Protein AF-A0A2T7DZR3-F1 (afdb_monomer_lite)

Structure (mmCIF, N/CA/C/O backbone):
data_AF-A0A2T7DZR3-F1
#
_entry.id   AF-A0A2T7DZR3-F1
#
loop_
_atom_site.group_PDB
_atom_site.id
_atom_site.type_symbol
_atom_site.label_atom_id
_atom_site.label_alt_id
_atom_site.label_comp_id
_atom_site.label_asym_id
_atom_site.label_entity_id
_atom_site.label_seq_id
_atom_site.pdbx_PDB_ins_code
_atom_site.Cartn_x
_atom_site.Cartn_y
_atom_site.Cartn_z
_atom_site.occupancy
_atom_site.B_iso_or_equiv
_atom_site.auth_seq_id
_atom_site.auth_comp_id
_atom_site.auth_asym_id
_atom_site.auth_atom_id
_atom_site.pdbx_PDB_model_num
ATOM 1 N N . MET A 1 1 ? 7.726 -4.878 9.963 1.00 68.56 1 MET A N 1
ATOM 2 C CA . MET A 1 1 ? 6.608 -5.818 9.749 1.00 68.56 1 MET A CA 1
ATOM 3 C C . MET A 1 1 ? 7.298 -6.985 9.094 1.00 68.56 1 MET A C 1
ATOM 5 O O . MET A 1 1 ? 7.743 -6.796 7.975 1.00 68.56 1 MET A O 1
ATOM 9 N N . GLU A 1 2 ? 7.466 -8.116 9.774 1.00 85.12 2 GLU A N 1
ATOM 10 C CA . GLU A 1 2 ? 8.302 -9.220 9.261 1.00 85.12 2 GLU A CA 1
ATOM 11 C C . GLU A 1 2 ? 7.891 -9.669 7.843 1.00 85.12 2 GLU A C 1
ATOM 13 O O . GLU A 1 2 ? 8.704 -10.120 7.045 1.00 85.12 2 GLU A O 1
ATOM 18 N N . TYR A 1 3 ? 6.611 -9.504 7.499 1.00 89.00 3 TYR A N 1
ATOM 19 C CA . TYR A 1 3 ? 6.104 -9.714 6.147 1.00 89.00 3 TYR A CA 1
ATOM 20 C C . TYR A 1 3 ? 6.717 -8.768 5.096 1.00 89.00 3 TYR A C 1
ATOM 22 O O . TYR A 1 3 ? 7.125 -9.235 4.038 1.00 89.00 3 TYR A O 1
ATOM 30 N N . VAL A 1 4 ? 6.799 -7.461 5.376 1.00 89.94 4 VAL A N 1
ATOM 31 C CA . VAL A 1 4 ? 7.341 -6.462 4.432 1.00 89.94 4 VAL A CA 1
ATOM 32 C C . VAL A 1 4 ? 8.812 -6.748 4.154 1.00 89.94 4 VAL A C 1
ATOM 34 O O . VAL A 1 4 ? 9.209 -6.764 2.995 1.00 89.94 4 VAL A O 1
ATOM 37 N N . ASP A 1 5 ? 9.582 -7.057 5.199 1.00 90.50 5 ASP A N 1
ATOM 38 C CA . ASP A 1 5 ? 11.016 -7.332 5.080 1.00 90.50 5 ASP A CA 1
ATOM 39 C C . ASP A 1 5 ? 11.263 -8.569 4.184 1.00 90.50 5 ASP A C 1
ATOM 41 O O . ASP A 1 5 ? 12.048 -8.518 3.237 1.00 90.50 5 ASP A O 1
ATOM 45 N N . ARG A 1 6 ? 10.498 -9.655 4.392 1.00 93.19 6 ARG A N 1
ATOM 46 C CA . ARG A 1 6 ? 10.543 -10.855 3.530 1.00 93.19 6 ARG A CA 1
ATOM 47 C C . ARG A 1 6 ? 10.075 -10.587 2.099 1.00 93.19 6 ARG A C 1
ATOM 49 O O . ARG A 1 6 ? 10.585 -11.182 1.150 1.00 93.19 6 ARG A O 1
ATOM 56 N N . PHE A 1 7 ? 9.087 -9.714 1.927 1.00 94.62 7 PHE A N 1
ATOM 57 C CA . PHE A 1 7 ? 8.575 -9.363 0.608 1.00 94.62 7 PHE A CA 1
ATOM 58 C C . PHE A 1 7 ? 9.606 -8.562 -0.203 1.00 94.62 7 PHE A C 1
ATOM 60 O O . PHE A 1 7 ? 9.802 -8.853 -1.382 1.00 94.62 7 PHE A O 1
ATOM 67 N N . GLU A 1 8 ? 10.309 -7.605 0.410 1.00 93.44 8 GLU A N 1
ATOM 68 C CA . GLU A 1 8 ? 11.371 -6.837 -0.258 1.00 93.44 8 GLU A CA 1
ATOM 69 C C . GLU A 1 8 ? 12.546 -7.718 -0.705 1.00 93.44 8 GLU A C 1
ATOM 71 O O . GLU A 1 8 ? 13.072 -7.542 -1.812 1.00 93.44 8 GLU A O 1
ATOM 76 N N . GLU A 1 9 ? 12.921 -8.707 0.108 1.00 94.38 9 GLU A N 1
ATOM 77 C CA . GLU A 1 9 ? 13.931 -9.701 -0.264 1.00 94.38 9 GLU A CA 1
ATOM 78 C C . GLU A 1 9 ? 13.489 -10.510 -1.496 1.00 94.38 9 GLU A C 1
ATOM 80 O O . GLU A 1 9 ? 14.245 -10.645 -2.466 1.00 94.38 9 GLU A O 1
ATOM 85 N N . MET A 1 10 ? 12.232 -10.966 -1.514 1.00 94.62 10 MET A N 1
ATOM 86 C CA . MET A 1 10 ? 11.651 -11.675 -2.656 1.00 94.62 10 MET A CA 1
ATOM 87 C C . MET A 1 10 ? 11.623 -10.803 -3.918 1.00 94.62 10 MET A C 1
ATOM 89 O O . MET A 1 10 ? 12.074 -11.251 -4.973 1.00 94.62 10 MET A O 1
ATOM 93 N N . VAL A 1 11 ? 11.174 -9.546 -3.828 1.00 94.19 11 VAL A N 1
ATOM 94 C CA . VAL A 1 11 ? 11.173 -8.608 -4.967 1.00 94.19 11 VAL A C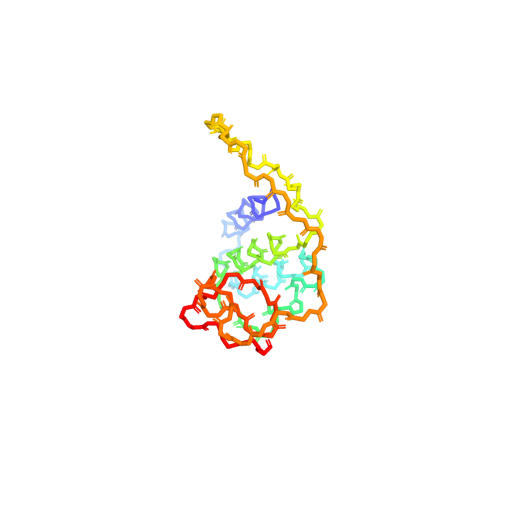A 1
ATOM 95 C C . VAL A 1 11 ? 12.585 -8.443 -5.528 1.00 94.19 11 VAL A C 1
ATOM 97 O O . VAL A 1 11 ? 12.782 -8.490 -6.745 1.00 94.19 11 VAL A O 1
ATOM 100 N N . SER A 1 12 ? 13.576 -8.306 -4.647 1.00 93.44 12 SER A N 1
ATOM 101 C CA . SER A 1 12 ? 14.984 -8.166 -5.028 1.00 93.44 12 SER A CA 1
ATOM 102 C C . SER A 1 12 ? 15.520 -9.405 -5.750 1.00 93.44 12 SER A C 1
ATOM 104 O O . SER A 1 12 ? 16.351 -9.288 -6.653 1.00 93.44 12 SER A O 1
ATOM 106 N N . LEU A 1 13 ? 15.067 -10.604 -5.380 1.00 94.69 13 LEU A N 1
ATOM 107 C CA . LEU A 1 13 ? 15.404 -11.842 -6.085 1.00 94.69 13 LEU A CA 1
ATOM 108 C C . LEU A 1 13 ? 14.696 -11.923 -7.447 1.00 94.69 13 LEU A C 1
ATOM 110 O O . LEU A 1 13 ? 15.346 -12.143 -8.469 1.00 94.69 13 LEU A O 1
ATOM 114 N N . VAL A 1 14 ? 13.383 -11.685 -7.489 1.00 94.62 14 VAL A N 1
ATOM 115 C CA . VAL A 1 14 ? 12.588 -11.805 -8.721 1.00 94.62 14 VAL A CA 1
ATOM 116 C C . VAL A 1 14 ? 13.029 -10.789 -9.770 1.00 94.62 14 VAL A C 1
ATOM 118 O O . VAL A 1 14 ? 13.139 -11.167 -10.932 1.00 94.62 14 VAL A O 1
ATOM 121 N N . ARG A 1 15 ? 13.347 -9.543 -9.393 1.00 94.25 15 ARG A N 1
ATOM 122 C CA . ARG A 1 15 ? 13.842 -8.522 -10.339 1.00 94.25 15 ARG A CA 1
ATOM 123 C C . ARG A 1 15 ? 15.171 -8.903 -10.989 1.00 94.25 15 ARG A C 1
ATOM 125 O O . ARG A 1 15 ? 15.379 -8.592 -12.156 1.00 94.25 15 ARG A O 1
ATOM 132 N N . ARG A 1 16 ? 16.058 -9.590 -10.258 1.00 94.38 16 ARG A N 1
ATOM 133 C CA . ARG A 1 16 ? 17.342 -10.069 -10.800 1.00 94.38 16 ARG A CA 1
ATOM 134 C C . ARG A 1 16 ? 17.148 -11.149 -11.862 1.00 94.38 16 ARG A C 1
ATOM 136 O O . ARG A 1 16 ? 17.861 -11.146 -12.858 1.00 94.38 16 ARG A O 1
ATOM 143 N N . HIS A 1 17 ? 16.186 -12.047 -11.659 1.00 94.50 17 HIS A N 1
ATOM 144 C CA . HIS A 1 17 ? 15.914 -13.145 -12.592 1.00 94.50 17 HIS A CA 1
ATOM 145 C C . HIS A 1 17 ? 14.918 -12.781 -13.703 1.00 94.50 17 HIS A C 1
ATOM 147 O O . HIS A 1 17 ? 14.952 -13.390 -14.765 1.00 94.50 17 HIS A O 1
ATOM 153 N N . ASN A 1 18 ? 14.042 -11.799 -13.474 1.00 92.56 18 ASN A N 1
ATOM 154 C CA . ASN A 1 18 ? 12.949 -11.418 -14.373 1.00 92.56 18 ASN A CA 1
ATOM 155 C C . ASN A 1 18 ? 12.817 -9.884 -14.457 1.00 92.56 18 ASN A C 1
ATOM 157 O O . ASN A 1 18 ? 11.835 -9.319 -13.970 1.00 92.56 18 ASN A O 1
ATOM 161 N N . PRO A 1 19 ? 13.786 -9.177 -15.064 1.00 91.12 19 PRO A N 1
ATOM 162 C CA . PRO A 1 19 ? 13.803 -7.711 -15.083 1.00 91.12 19 PRO A CA 1
ATOM 163 C C . PRO A 1 19 ? 12.668 -7.079 -15.907 1.00 91.12 19 PRO A C 1
ATOM 165 O O . PRO A 1 19 ? 12.385 -5.897 -15.744 1.00 91.12 19 PRO A O 1
ATOM 168 N N . SER A 1 20 ? 12.001 -7.842 -16.779 1.00 93.25 20 SER A N 1
ATOM 169 C CA . SER A 1 20 ? 10.857 -7.382 -17.581 1.00 93.25 20 SER A CA 1
ATOM 170 C C . SER A 1 20 ? 9.535 -7.340 -16.810 1.00 93.25 20 SER A C 1
ATOM 172 O O . SER A 1 20 ? 8.523 -6.883 -17.345 1.00 93.25 20 SER A O 1
ATOM 174 N N . LEU A 1 21 ? 9.507 -7.854 -15.578 1.00 92.69 21 LEU A N 1
ATOM 175 C CA . LEU A 1 21 ? 8.296 -7.903 -14.774 1.00 92.69 21 LEU A CA 1
ATOM 176 C C . LEU A 1 21 ? 7.941 -6.497 -14.278 1.00 92.69 21 LEU A C 1
ATOM 178 O O . LEU A 1 21 ? 8.725 -5.842 -13.595 1.00 92.69 21 LEU A O 1
ATOM 182 N N . HIS A 1 22 ? 6.746 -6.029 -14.630 1.00 91.12 22 HIS A N 1
ATOM 183 C CA . HIS A 1 22 ? 6.319 -4.671 -14.313 1.00 91.12 22 HIS A CA 1
ATOM 184 C C . HIS A 1 22 ? 5.970 -4.506 -12.828 1.00 91.12 22 HIS A C 1
ATOM 186 O O . HIS A 1 22 ? 5.467 -5.434 -12.190 1.00 91.12 22 HIS A O 1
ATOM 192 N N . ASP A 1 23 ? 6.119 -3.289 -12.298 1.00 89.12 23 ASP A N 1
ATOM 193 C CA . ASP A 1 23 ? 5.846 -2.986 -10.887 1.00 89.12 23 ASP A CA 1
ATOM 194 C C . ASP A 1 23 ? 4.417 -3.322 -10.443 1.00 89.12 23 ASP A C 1
ATOM 196 O O . ASP A 1 23 ? 4.187 -3.695 -9.292 1.00 89.12 23 ASP A O 1
ATOM 200 N N . CYS A 1 24 ? 3.467 -3.289 -11.379 1.00 89.38 24 CYS A N 1
ATOM 201 C CA . CYS A 1 24 ? 2.082 -3.695 -11.149 1.00 89.38 24 CYS A CA 1
ATOM 202 C C . CYS A 1 24 ? 1.972 -5.127 -10.608 1.00 89.38 24 CYS A C 1
ATOM 204 O O . CYS A 1 24 ? 1.140 -5.374 -9.742 1.00 89.38 24 CYS A O 1
ATOM 206 N N . TYR A 1 25 ? 2.827 -6.051 -11.060 1.00 92.12 25 TYR A N 1
ATOM 207 C CA . TYR A 1 25 ? 2.838 -7.422 -10.553 1.00 92.12 25 TYR A CA 1
ATOM 208 C C . TYR A 1 25 ? 3.177 -7.459 -9.060 1.00 92.12 25 TYR A C 1
ATOM 210 O O . TYR A 1 25 ? 2.465 -8.083 -8.272 1.00 92.12 25 TYR A O 1
ATOM 218 N N . TYR A 1 26 ? 4.242 -6.761 -8.657 1.00 92.50 26 TYR A N 1
ATOM 219 C CA . TYR A 1 26 ? 4.669 -6.732 -7.261 1.00 92.50 26 TYR A CA 1
ATOM 220 C C . TYR A 1 26 ? 3.632 -6.032 -6.385 1.00 92.50 26 TYR A C 1
ATOM 222 O O . TYR A 1 26 ? 3.345 -6.507 -5.292 1.00 92.50 26 TYR A O 1
ATOM 230 N N . ILE A 1 27 ? 3.021 -4.949 -6.870 1.00 91.31 27 ILE A N 1
ATOM 231 C CA . ILE A 1 27 ? 1.960 -4.242 -6.142 1.00 91.31 27 ILE A CA 1
ATOM 232 C C . ILE A 1 27 ? 0.747 -5.158 -5.932 1.00 91.31 27 ILE A C 1
ATOM 234 O O . ILE A 1 27 ? 0.283 -5.303 -4.802 1.00 91.31 27 ILE A O 1
ATOM 238 N N . SER A 1 28 ? 0.262 -5.825 -6.982 1.00 90.00 28 SER A N 1
ATOM 239 C CA . SER A 1 28 ? -0.867 -6.759 -6.875 1.00 90.00 28 SER A CA 1
ATOM 240 C C . SER A 1 28 ? -0.552 -7.944 -5.962 1.00 90.00 28 SER A C 1
ATOM 242 O O . SER A 1 28 ? -1.384 -8.313 -5.132 1.00 90.00 28 SER A O 1
ATOM 244 N N . SER A 1 29 ? 0.652 -8.511 -6.071 1.00 92.12 29 SER A N 1
ATOM 245 C CA . SER A 1 29 ? 1.115 -9.601 -5.207 1.00 92.12 29 SER A CA 1
ATOM 246 C C . SER A 1 29 ? 1.207 -9.167 -3.742 1.00 92.12 29 SER A C 1
ATOM 248 O O . SER A 1 29 ? 0.735 -9.884 -2.860 1.00 92.12 29 SER A O 1
ATOM 250 N N . PHE A 1 30 ? 1.732 -7.967 -3.476 1.00 93.00 30 PHE A N 1
ATOM 251 C CA . PHE A 1 30 ? 1.804 -7.402 -2.131 1.00 93.00 30 PHE A CA 1
ATOM 252 C C . PHE A 1 30 ? 0.411 -7.241 -1.523 1.00 93.00 30 PHE A C 1
ATOM 254 O O . PHE A 1 30 ? 0.145 -7.790 -0.459 1.00 93.00 30 PHE A O 1
ATOM 261 N N . ILE A 1 31 ? -0.497 -6.541 -2.217 1.00 90.12 31 ILE A N 1
ATOM 262 C CA . ILE A 1 31 ? -1.848 -6.261 -1.711 1.00 90.12 31 ILE A CA 1
ATOM 263 C C . ILE A 1 31 ? -2.595 -7.565 -1.422 1.00 90.12 31 ILE A C 1
ATOM 265 O O . ILE A 1 31 ? -3.165 -7.697 -0.345 1.00 90.12 31 ILE A O 1
ATOM 269 N N . SER A 1 32 ? -2.534 -8.543 -2.329 1.00 90.38 32 SER A N 1
ATOM 270 C CA . SER A 1 32 ? -3.268 -9.814 -2.197 1.00 90.38 32 SER A CA 1
ATOM 271 C C . SER A 1 32 ? -2.841 -10.654 -0.988 1.00 90.38 32 SER A C 1
ATOM 273 O O . SER A 1 32 ? -3.589 -11.519 -0.547 1.00 90.38 32 SER A O 1
ATOM 275 N N . ASN A 1 33 ? -1.644 -10.410 -0.452 1.00 91.12 33 ASN A N 1
ATOM 276 C CA . ASN A 1 33 ? -1.096 -11.116 0.706 1.00 91.12 33 ASN A CA 1
ATOM 277 C C . ASN A 1 33 ? -1.245 -10.324 2.023 1.00 91.12 33 ASN A C 1
ATOM 279 O O . ASN A 1 33 ? -0.741 -10.753 3.062 1.00 91.12 33 ASN A O 1
ATOM 283 N N . LEU A 1 34 ? -1.929 -9.174 2.010 1.00 91.12 34 LEU A N 1
ATOM 284 C CA . LEU A 1 34 ? -2.276 -8.431 3.226 1.00 91.12 34 LEU A CA 1
ATOM 285 C C . LEU A 1 34 ? -3.584 -8.942 3.837 1.00 91.12 34 LEU A C 1
ATOM 287 O O . LEU A 1 34 ? -4.363 -9.639 3.201 1.00 91.12 34 LEU A O 1
ATOM 291 N N . LYS A 1 35 ? -3.868 -8.544 5.077 1.00 90.06 35 LYS A N 1
ATOM 292 C CA . LYS A 1 35 ? -5.164 -8.815 5.720 1.00 90.06 35 LYS A CA 1
ATOM 293 C C . LYS A 1 35 ? -6.286 -8.100 4.958 1.00 90.06 35 LYS A C 1
ATOM 295 O O . LYS A 1 35 ? -6.118 -6.925 4.633 1.00 90.06 35 LYS A O 1
ATOM 300 N N . ASP A 1 36 ? -7.432 -8.752 4.764 1.00 88.88 36 ASP A N 1
ATOM 301 C CA . ASP A 1 36 ? -8.556 -8.254 3.949 1.00 88.88 36 ASP A CA 1
ATOM 302 C C . ASP A 1 36 ? -8.942 -6.801 4.247 1.00 88.88 36 ASP A C 1
ATOM 304 O O . ASP A 1 36 ? -9.067 -5.987 3.338 1.00 88.88 36 ASP A O 1
ATOM 308 N N . TYR A 1 37 ? -9.046 -6.427 5.527 1.00 86.69 37 TYR A N 1
ATOM 309 C CA . TYR A 1 37 ? -9.378 -5.051 5.909 1.00 86.69 37 TYR A CA 1
ATOM 310 C C . TYR A 1 37 ? -8.353 -4.025 5.393 1.00 86.69 37 TYR A C 1
ATOM 312 O O . TYR A 1 37 ? -8.727 -2.932 4.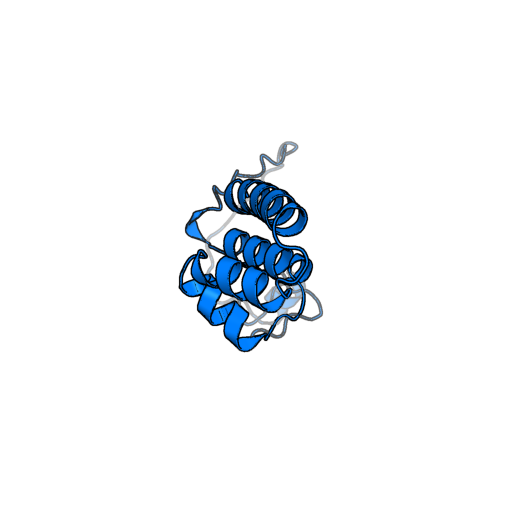973 1.00 86.69 37 TYR A O 1
ATOM 320 N N . ILE A 1 38 ? -7.062 -4.375 5.379 1.00 88.94 38 ILE A N 1
ATOM 321 C CA . ILE A 1 38 ? -5.998 -3.529 4.826 1.00 88.94 38 ILE A CA 1
ATOM 322 C C . ILE A 1 38 ? -6.141 -3.462 3.302 1.00 88.94 38 ILE A C 1
ATOM 324 O O . ILE A 1 38 ? -5.994 -2.380 2.730 1.00 88.94 38 ILE A O 1
ATOM 328 N N . GLN A 1 39 ? -6.470 -4.585 2.652 1.00 89.12 39 GLN A N 1
ATOM 329 C CA . GLN A 1 39 ? -6.689 -4.636 1.204 1.00 89.12 39 GLN A CA 1
ATOM 330 C C . GLN A 1 39 ? -7.820 -3.699 0.772 1.00 89.12 39 GLN A C 1
ATOM 332 O O . GLN A 1 39 ? -7.610 -2.877 -0.120 1.00 89.12 39 GLN A O 1
ATOM 337 N N . TYR A 1 40 ? -8.979 -3.764 1.438 1.00 86.50 40 TYR A N 1
ATOM 338 C CA . TYR A 1 40 ? -10.130 -2.906 1.132 1.00 86.50 40 TYR A CA 1
ATOM 339 C C . TYR A 1 40 ? -9.769 -1.418 1.217 1.00 86.50 40 TYR A C 1
ATOM 341 O O . TYR A 1 40 ? -10.125 -0.636 0.337 1.00 86.50 40 TYR A O 1
ATOM 349 N N . HIS A 1 41 ? -8.994 -1.021 2.231 1.00 83.75 41 HIS A N 1
ATOM 350 C CA . HIS A 1 41 ? -8.530 0.361 2.355 1.00 83.75 41 HIS A CA 1
ATOM 351 C C . HIS A 1 41 ? -7.539 0.771 1.254 1.00 83.75 41 HIS A C 1
ATOM 353 O O . HIS A 1 41 ? -7.604 1.901 0.765 1.00 83.75 41 HIS A O 1
ATOM 359 N N . LEU A 1 42 ? -6.629 -0.121 0.853 1.00 82.75 42 LEU A N 1
ATOM 360 C CA . LEU A 1 42 ? -5.646 0.147 -0.204 1.00 82.75 42 LEU A CA 1
ATOM 361 C C . LEU A 1 42 ? -6.293 0.246 -1.590 1.00 82.75 42 LEU A C 1
ATOM 363 O O . LEU A 1 42 ? -5.896 1.101 -2.384 1.00 82.75 42 LEU A O 1
ATOM 367 N N . GLN A 1 43 ? -7.311 -0.570 -1.871 1.00 75.56 43 GLN A N 1
ATOM 368 C CA . GLN A 1 43 ? -8.038 -0.537 -3.144 1.00 75.56 43 GLN A CA 1
ATOM 369 C C . GLN A 1 43 ? -8.696 0.828 -3.399 1.00 75.56 43 GLN A C 1
ATOM 371 O O . GLN A 1 43 ? -8.653 1.320 -4.526 1.00 75.56 43 GLN A O 1
ATOM 376 N N . CYS A 1 44 ? -9.206 1.492 -2.355 1.00 73.88 44 CYS A N 1
ATOM 377 C CA . CYS A 1 44 ? -9.774 2.840 -2.463 1.00 73.88 44 CYS A CA 1
ATOM 378 C C . CYS A 1 44 ? -8.729 3.926 -2.774 1.00 73.88 44 CYS A C 1
ATOM 380 O O . CYS A 1 44 ? -9.068 4.949 -3.364 1.00 73.88 44 CYS A O 1
ATOM 382 N N . TYR A 1 45 ? -7.468 3.721 -2.379 1.00 70.81 45 TYR A N 1
ATOM 383 C CA . TYR A 1 45 ? -6.395 4.714 -2.521 1.00 70.81 45 TYR A CA 1
ATOM 384 C C . TYR A 1 45 ? -5.566 4.567 -3.800 1.00 70.81 45 TYR A C 1
ATOM 386 O O . TYR A 1 45 ? -4.796 5.467 -4.132 1.00 70.81 45 TYR A O 1
ATOM 394 N N . ARG A 1 46 ? -5.713 3.441 -4.511 1.00 67.81 46 ARG A N 1
ATOM 395 C CA . ARG A 1 46 ? -5.036 3.137 -5.782 1.00 67.81 46 ARG A CA 1
ATOM 396 C C . ARG A 1 46 ? -3.522 3.467 -5.781 1.00 67.81 46 ARG A C 1
ATOM 398 O O . ARG A 1 46 ? -3.050 4.192 -6.658 1.00 67.81 46 ARG A O 1
ATOM 405 N N . PRO A 1 47 ? -2.745 2.970 -4.802 1.00 63.44 47 PRO A N 1
ATOM 406 C CA . PRO A 1 47 ? -1.333 3.313 -4.664 1.00 63.44 47 PRO A CA 1
ATOM 407 C C . PRO A 1 47 ? -0.500 2.783 -5.838 1.00 63.44 47 PRO A C 1
ATOM 409 O O . PRO A 1 47 ? -0.548 1.604 -6.185 1.00 63.44 47 PRO A O 1
ATOM 412 N N . ILE A 1 48 ? 0.296 3.677 -6.423 1.00 73.81 48 ILE A N 1
ATOM 413 C CA . ILE A 1 48 ? 1.078 3.458 -7.653 1.00 73.81 48 ILE A CA 1
ATOM 414 C C . ILE A 1 48 ? 2.507 2.964 -7.393 1.00 73.81 48 ILE A C 1
ATOM 416 O O . ILE A 1 48 ? 3.183 2.542 -8.324 1.00 73.81 48 ILE A O 1
ATOM 420 N N . ALA A 1 49 ? 2.966 2.978 -6.137 1.00 85.94 49 ALA A N 1
ATOM 421 C CA . ALA A 1 49 ? 4.313 2.555 -5.760 1.00 85.94 49 ALA A CA 1
ATOM 422 C C . ALA A 1 49 ? 4.310 1.585 -4.568 1.00 85.94 49 ALA A C 1
ATOM 424 O O . ALA A 1 49 ? 3.513 1.718 -3.634 1.00 85.94 49 ALA A O 1
ATOM 425 N N . LEU A 1 50 ? 5.253 0.638 -4.558 1.00 84.50 50 LEU A N 1
ATOM 426 C CA . LEU A 1 50 ? 5.437 -0.316 -3.454 1.00 84.50 50 LEU A CA 1
ATOM 427 C C . LEU A 1 50 ? 5.704 0.382 -2.111 1.00 84.50 50 LEU A C 1
ATOM 429 O O . LEU A 1 50 ? 5.081 0.047 -1.110 1.00 84.50 50 LEU A O 1
ATOM 433 N N . SER A 1 51 ? 6.543 1.418 -2.097 1.00 86.69 51 SER A N 1
ATOM 434 C CA . SER A 1 51 ? 6.864 2.180 -0.880 1.00 86.69 51 SER A CA 1
ATOM 435 C C . SER A 1 51 ? 5.629 2.805 -0.220 1.00 86.69 51 SER A C 1
ATOM 437 O O . SER A 1 51 ? 5.501 2.809 1.006 1.00 86.69 51 SER A O 1
ATOM 439 N N . GLN A 1 52 ? 4.682 3.294 -1.026 1.00 86.19 52 GLN A N 1
ATOM 440 C CA . GLN A 1 52 ? 3.412 3.826 -0.533 1.00 86.19 52 GLN A CA 1
ATOM 441 C C . GLN A 1 52 ? 2.556 2.720 0.085 1.00 86.19 52 GLN A C 1
ATOM 443 O O . GLN A 1 52 ? 2.031 2.905 1.184 1.00 86.19 52 GLN A O 1
ATOM 448 N N . ASN A 1 53 ? 2.470 1.562 -0.581 1.00 85.75 53 ASN A N 1
ATOM 449 C CA . ASN A 1 53 ? 1.762 0.389 -0.072 1.00 85.75 53 ASN A CA 1
ATOM 450 C C . ASN A 1 53 ? 2.330 -0.073 1.283 1.00 85.75 53 ASN A C 1
ATOM 452 O O . ASN A 1 53 ? 1.560 -0.312 2.215 1.00 85.75 53 ASN A O 1
ATOM 456 N N . TYR A 1 54 ? 3.659 -0.118 1.435 1.00 88.88 54 TYR A N 1
ATOM 457 C CA . TYR A 1 54 ? 4.321 -0.491 2.692 1.00 88.88 54 TYR A CA 1
ATOM 458 C C . TYR A 1 54 ? 3.967 0.464 3.837 1.00 88.88 54 TYR A C 1
ATOM 460 O O . TYR A 1 54 ? 3.565 0.033 4.923 1.00 88.88 54 TYR A O 1
ATOM 468 N N . CYS A 1 55 ? 4.073 1.774 3.592 1.00 86.81 55 CYS A N 1
ATOM 469 C CA . CYS A 1 55 ? 3.740 2.803 4.574 1.00 86.81 55 CYS A CA 1
ATOM 470 C C . CYS A 1 55 ? 2.265 2.746 4.993 1.00 86.81 55 CYS A C 1
ATOM 472 O O . CYS A 1 55 ? 1.960 2.834 6.187 1.00 86.81 55 CYS A O 1
ATOM 474 N N . TYR A 1 56 ? 1.353 2.573 4.031 1.00 86.50 56 TYR A N 1
ATOM 475 C CA . TYR A 1 56 ? -0.080 2.489 4.309 1.00 86.50 56 TYR A CA 1
ATOM 476 C C . TYR A 1 56 ? -0.435 1.243 5.115 1.00 86.50 56 TYR A C 1
ATOM 478 O O . TYR A 1 56 ? -1.097 1.357 6.148 1.00 86.50 56 TYR A O 1
ATOM 486 N N . ALA A 1 57 ? 0.046 0.071 4.689 1.00 87.94 57 ALA A N 1
ATOM 487 C CA . ALA A 1 57 ? -0.202 -1.186 5.387 1.00 87.94 57 ALA A CA 1
ATOM 488 C C . ALA A 1 57 ? 0.281 -1.110 6.843 1.00 87.94 57 ALA A C 1
ATOM 490 O O . ALA A 1 57 ? -0.452 -1.476 7.763 1.00 87.94 57 ALA A O 1
ATOM 491 N N . LYS A 1 58 ? 1.469 -0.532 7.073 1.00 88.19 58 LYS A N 1
ATOM 492 C CA . LYS A 1 58 ? 2.015 -0.310 8.421 1.00 88.19 58 LYS A CA 1
ATOM 493 C C . LYS A 1 58 ? 1.131 0.598 9.270 1.00 88.19 58 LYS A C 1
ATOM 495 O O . LYS A 1 58 ? 0.894 0.294 10.438 1.00 88.19 58 LYS A O 1
ATOM 500 N N . ARG A 1 59 ? 0.624 1.693 8.701 1.00 86.69 59 ARG A N 1
ATOM 501 C CA . ARG A 1 59 ? -0.253 2.627 9.421 1.00 86.69 59 ARG A CA 1
ATOM 502 C C . ARG A 1 59 ? -1.596 1.984 9.779 1.00 86.69 59 ARG A C 1
ATOM 504 O O . ARG A 1 59 ? -2.047 2.138 10.910 1.00 86.69 59 ARG A O 1
ATOM 511 N N . LEU A 1 60 ? -2.200 1.244 8.850 1.00 88.06 60 LEU A N 1
ATOM 512 C CA . LEU A 1 60 ? -3.467 0.540 9.073 1.00 88.06 60 LEU A CA 1
ATOM 513 C C . LEU A 1 60 ? -3.328 -0.595 10.094 1.00 88.06 60 LEU A C 1
ATOM 515 O O . LEU A 1 60 ? -4.225 -0.802 10.907 1.00 88.06 60 LEU A O 1
ATOM 519 N N . GLU A 1 61 ? -2.196 -1.299 10.117 1.00 85.81 61 GLU A N 1
ATOM 520 C CA . GLU A 1 61 ? -1.937 -2.317 11.138 1.00 85.81 61 GLU A CA 1
ATOM 521 C C . GLU A 1 61 ? -1.767 -1.711 12.543 1.00 85.81 61 GLU A C 1
ATOM 523 O O . GLU A 1 61 ? -2.272 -2.258 13.522 1.00 85.81 61 GLU A O 1
ATOM 528 N N . GLN A 1 62 ? -1.127 -0.543 12.655 1.00 82.38 62 GLN A N 1
ATOM 529 C CA . GLN A 1 62 ? -0.924 0.163 13.931 1.00 82.38 62 GLN A CA 1
ATOM 530 C C . GLN A 1 62 ? -2.174 0.874 14.472 1.00 82.38 62 GLN A C 1
ATOM 532 O O . GLN A 1 62 ? -2.230 1.208 15.663 1.00 82.38 62 GLN A O 1
ATOM 537 N N . ALA A 1 63 ? -3.147 1.149 13.603 1.00 80.31 63 ALA A N 1
ATOM 538 C CA . ALA A 1 63 ? -4.417 1.771 13.965 1.00 80.31 63 ALA A CA 1
ATOM 539 C C . ALA A 1 63 ? -5.417 0.774 14.580 1.00 80.31 63 ALA A C 1
ATOM 541 O O . ALA A 1 63 ? -6.434 1.194 15.124 1.00 80.31 63 ALA A O 1
ATOM 542 N N . MET A 1 64 ? -5.125 -0.532 14.539 1.00 76.31 64 MET A N 1
ATOM 543 C CA . MET A 1 64 ? -5.990 -1.558 15.118 1.00 76.31 64 MET A CA 1
ATOM 544 C C . MET A 1 64 ? -6.031 -1.453 16.655 1.00 76.31 64 MET A C 1
ATOM 546 O O . MET A 1 64 ? -4.985 -1.574 17.305 1.00 76.31 64 MET A O 1
ATOM 550 N N . PRO A 1 65 ? -7.222 -1.302 17.266 1.00 64.62 65 PRO A N 1
ATOM 551 C CA . PRO A 1 65 ? -7.361 -1.131 18.713 1.00 64.62 65 PRO A CA 1
ATOM 552 C C . PRO A 1 65 ? -6.893 -2.354 19.524 1.00 64.62 65 PRO A C 1
ATOM 554 O O . PRO A 1 65 ? -6.449 -2.192 20.656 1.00 64.62 65 PRO A O 1
ATOM 557 N N . ASN A 1 66 ? -6.888 -3.559 18.938 1.00 58.25 66 ASN A N 1
ATOM 558 C CA . ASN A 1 66 ? -6.532 -4.801 19.642 1.00 58.25 66 ASN A CA 1
ATOM 559 C C . ASN A 1 66 ? -5.037 -4.984 19.962 1.00 58.25 66 ASN A C 1
ATOM 561 O O . ASN A 1 66 ? -4.709 -5.832 20.787 1.00 58.25 66 ASN A O 1
ATOM 565 N N . ASN A 1 67 ? -4.125 -4.210 19.360 1.00 55.44 67 ASN A N 1
ATOM 566 C CA . ASN A 1 67 ? -2.677 -4.374 19.585 1.00 55.44 67 ASN A CA 1
ATOM 567 C C . ASN A 1 67 ? -2.061 -3.289 20.474 1.00 55.44 67 ASN A C 1
ATOM 569 O O . ASN A 1 67 ? -0.864 -3.329 20.775 1.00 55.44 67 ASN A O 1
ATOM 573 N N . ARG A 1 68 ? -2.860 -2.326 20.940 1.00 58.28 68 ARG A N 1
ATOM 574 C CA . ARG A 1 68 ? -2.414 -1.375 21.955 1.00 58.28 68 ARG A CA 1
ATOM 575 C C . ARG A 1 68 ? -2.523 -2.082 23.301 1.00 58.28 68 ARG A C 1
ATOM 577 O O . ARG A 1 68 ? -3.508 -1.924 24.014 1.00 58.28 68 ARG A O 1
ATOM 584 N N . LYS A 1 69 ? -1.482 -2.829 23.690 1.00 57.25 69 LYS A N 1
ATOM 585 C CA . LYS A 1 69 ? -1.191 -2.934 25.123 1.00 57.25 69 LYS A CA 1
ATOM 586 C C . LYS A 1 69 ? -1.014 -1.491 25.573 1.00 57.25 69 LYS A C 1
ATOM 588 O O . LYS A 1 69 ? -0.035 -0.848 25.202 1.00 57.25 69 LYS A O 1
ATOM 593 N N . ILE A 1 70 ? -2.026 -0.951 26.244 1.00 57.91 70 ILE A N 1
ATOM 594 C CA . ILE A 1 70 ? -1.929 0.325 26.934 1.00 57.91 70 ILE A CA 1
ATOM 595 C C . ILE A 1 70 ? -0.864 0.066 27.988 1.00 57.91 70 ILE A C 1
ATOM 597 O O . ILE A 1 70 ? -1.157 -0.468 29.050 1.00 57.91 70 ILE A O 1
ATOM 601 N N . THR A 1 71 ? 0.397 0.329 27.657 1.00 57.06 71 THR A N 1
ATOM 602 C CA . THR A 1 71 ? 1.418 0.472 28.677 1.00 57.06 71 THR A CA 1
ATOM 603 C C . THR A 1 71 ? 0.965 1.700 29.446 1.00 57.06 71 THR A C 1
ATOM 605 O O . THR A 1 71 ? 0.944 2.784 28.849 1.00 57.06 71 THR A O 1
ATOM 608 N N . PRO A 1 72 ? 0.508 1.568 30.705 1.00 49.16 72 PRO A N 1
ATOM 609 C CA . PRO A 1 72 ? 0.250 2.747 31.497 1.00 49.16 72 PRO A CA 1
ATOM 610 C C . PRO A 1 72 ? 1.573 3.499 31.510 1.00 49.16 72 PRO A C 1
ATOM 612 O O . PRO A 1 72 ? 2.609 2.958 31.896 1.00 49.16 72 PRO A O 1
ATOM 615 N N . PHE A 1 73 ? 1.562 4.713 30.970 1.00 49.44 73 PHE A N 1
ATOM 616 C CA . PHE A 1 73 ? 2.664 5.627 31.159 1.00 49.44 73 PHE A CA 1
ATOM 617 C C . PHE A 1 73 ? 2.743 5.806 32.669 1.00 49.44 73 PHE A C 1
ATOM 619 O O . PHE A 1 73 ? 1.896 6.482 33.256 1.00 49.44 73 PHE A O 1
ATOM 626 N N . SER A 1 74 ? 3.691 5.122 33.308 1.00 48.56 74 SER A N 1
ATOM 627 C CA . SER A 1 74 ? 4.082 5.403 34.677 1.00 48.56 74 SER A CA 1
ATOM 628 C C . SER A 1 74 ? 4.663 6.807 34.655 1.00 48.56 74 SER A C 1
ATOM 630 O O . SER A 1 74 ? 5.872 7.008 34.565 1.00 48.56 74 SER A O 1
ATOM 632 N N . ALA A 1 75 ? 3.774 7.798 34.666 1.00 50.59 75 ALA A N 1
ATOM 633 C CA . ALA A 1 75 ? 4.102 9.121 35.118 1.00 50.59 75 ALA A CA 1
ATOM 634 C C . ALA A 1 75 ? 4.684 8.900 36.508 1.00 50.59 75 ALA A C 1
ATOM 636 O O . ALA A 1 75 ? 3.988 8.453 37.417 1.00 50.59 75 ALA A O 1
ATOM 637 N N . VAL A 1 76 ? 5.981 9.154 36.650 1.00 46.31 76 VAL A N 1
ATOM 638 C CA . VAL A 1 76 ? 6.588 9.373 37.954 1.00 46.31 76 VAL A CA 1
ATOM 639 C C . VAL A 1 76 ? 5.868 10.590 38.526 1.00 46.31 76 VAL A C 1
ATOM 641 O O . VAL A 1 76 ? 6.210 11.744 38.266 1.00 46.31 76 VAL A O 1
ATOM 644 N N . THR A 1 77 ? 4.776 1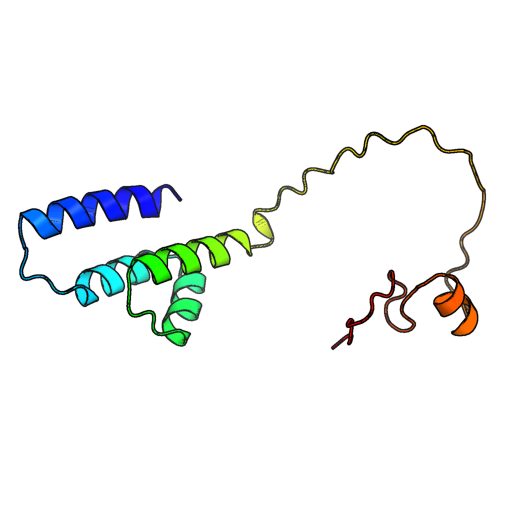0.317 39.231 1.00 49.72 77 THR A N 1
ATOM 645 C CA . THR A 1 77 ? 4.023 11.277 40.015 1.00 49.72 77 THR A CA 1
ATOM 646 C C . THR A 1 77 ? 4.939 11.736 41.130 1.00 49.72 77 THR A C 1
ATOM 648 O O . THR A 1 77 ? 5.208 11.003 42.081 1.00 49.72 77 THR A O 1
ATOM 651 N N . LYS A 1 78 ? 5.413 12.979 41.017 1.00 46.62 78 LYS A N 1
ATOM 652 C CA . LYS A 1 78 ? 5.810 13.754 42.191 1.00 46.62 78 LYS A CA 1
ATOM 653 C C . LYS A 1 78 ? 4.628 13.746 43.182 1.00 46.62 78 LYS A C 1
ATOM 655 O O . LYS A 1 78 ? 3.483 13.860 42.736 1.00 46.62 78 LYS A O 1
ATOM 660 N N . PRO A 1 79 ? 4.874 13.576 44.492 1.00 45.50 79 PRO A N 1
ATOM 661 C CA . PRO A 1 79 ? 3.828 13.321 45.476 1.00 45.50 79 PRO A CA 1
ATOM 662 C C . PRO A 1 79 ? 2.789 14.448 45.534 1.00 45.50 79 PRO A C 1
ATOM 664 O O . PRO A 1 79 ? 3.116 15.632 45.628 1.00 45.50 79 PRO A O 1
ATOM 667 N N . GLN A 1 80 ? 1.523 14.037 45.463 1.00 51.06 80 GLN A N 1
ATOM 668 C CA . GLN A 1 80 ? 0.338 14.885 45.518 1.00 51.06 80 GLN A CA 1
ATOM 669 C C . GLN A 1 80 ? 0.153 15.483 46.920 1.00 51.06 80 GLN A C 1
ATOM 671 O O . GLN A 1 80 ? 0.173 14.767 47.920 1.00 51.06 80 GLN A O 1
ATOM 676 N N . LYS A 1 81 ? -0.138 16.788 46.987 1.00 38.84 81 LYS A N 1
ATOM 677 C CA . LYS A 1 81 ? -0.889 17.363 48.113 1.00 38.84 81 LYS A CA 1
ATOM 678 C C . LYS A 1 81 ? -2.375 17.017 47.929 1.00 38.84 81 LYS A C 1
ATOM 680 O O . LYS A 1 81 ? -2.879 17.170 46.815 1.00 38.84 81 LYS A O 1
ATOM 685 N N . PRO A 1 82 ? -3.090 16.583 48.980 1.00 45.31 82 PRO A N 1
ATOM 686 C CA . PRO A 1 82 ? -4.471 16.150 48.852 1.00 45.31 82 PRO A CA 1
ATOM 687 C C . PRO A 1 82 ? -5.402 17.364 48.818 1.00 45.31 82 PRO A C 1
ATOM 689 O O . PRO A 1 82 ? -5.350 18.227 49.695 1.00 45.31 82 PRO A O 1
ATOM 692 N N . LYS A 1 83 ? -6.304 17.413 47.836 1.00 34.72 83 LYS A N 1
ATOM 693 C CA . LYS A 1 83 ? -7.523 18.222 47.931 1.00 34.72 83 LYS A CA 1
ATOM 694 C C . LYS A 1 83 ? -8.725 17.379 47.511 1.00 34.72 83 LYS A C 1
ATOM 696 O O . LYS A 1 83 ? -9.056 17.259 46.344 1.00 34.72 83 LYS A O 1
ATOM 701 N N . ASN A 1 84 ? -9.228 16.687 48.529 1.00 38.88 84 ASN A N 1
ATOM 702 C CA . ASN A 1 84 ? -10.620 16.543 48.941 1.00 38.88 84 ASN A CA 1
ATOM 703 C C . ASN A 1 84 ? -11.733 16.756 47.897 1.00 38.88 84 ASN A C 1
ATOM 705 O O . ASN A 1 84 ? -11.799 17.831 47.306 1.00 38.88 84 ASN A O 1
ATOM 709 N N . LYS A 1 85 ? -12.701 15.822 47.942 1.00 35.69 85 LYS A N 1
ATOM 710 C CA . LYS A 1 85 ? -14.144 16.013 47.686 1.00 35.69 85 LYS A CA 1
ATOM 711 C C . LYS A 1 85 ? -14.559 16.321 46.245 1.00 35.69 85 LYS A C 1
ATOM 713 O O . LYS A 1 85 ? -13.882 17.021 45.519 1.00 35.69 85 LYS A O 1
ATOM 718 N N . GLU A 1 86 ? -15.689 15.873 45.733 1.00 36.00 86 GLU A N 1
ATOM 719 C CA . GLU A 1 86 ? -16.794 15.031 46.185 1.00 36.00 86 GLU A CA 1
ATOM 720 C C . GLU A 1 86 ? -17.515 14.657 44.878 1.00 36.00 86 GLU A C 1
ATOM 722 O O . GLU A 1 86 ? -17.386 15.347 43.861 1.00 36.00 86 GLU A O 1
ATOM 727 N N . ARG A 1 87 ? -18.239 13.540 44.864 1.00 46.16 87 ARG A N 1
ATOM 728 C CA . ARG A 1 87 ? -19.147 13.207 43.764 1.00 46.16 87 ARG A CA 1
ATOM 729 C C . ARG A 1 87 ? -20.209 14.303 43.648 1.00 46.16 87 ARG A C 1
ATOM 731 O O . ARG A 1 87 ? -21.106 14.324 44.472 1.00 46.16 87 ARG A O 1
ATOM 738 N N . GLU A 1 88 ? -20.198 15.097 42.584 1.00 43.91 88 GLU A N 1
ATOM 739 C CA . GLU A 1 88 ? -21.392 15.833 42.145 1.00 43.91 88 GLU A CA 1
ATOM 740 C C . GLU A 1 88 ? -21.446 15.852 40.614 1.00 43.91 88 GLU A C 1
ATOM 742 O O . GLU A 1 88 ? -20.929 16.730 39.925 1.00 43.91 88 GLU A O 1
ATOM 747 N N . THR A 1 89 ? -22.025 14.788 40.057 1.00 53.19 89 THR A N 1
ATOM 748 C CA . THR A 1 89 ? -22.085 14.544 38.610 1.00 53.19 89 THR A CA 1
ATOM 749 C C . THR A 1 89 ? -23.271 15.229 37.922 1.00 53.19 89 THR A C 1
ATOM 751 O O . THR A 1 89 ? -23.339 15.191 36.693 1.00 53.19 89 THR A O 1
ATOM 754 N N . GLN A 1 90 ? -24.198 15.886 38.625 1.00 54.91 90 GLN A N 1
ATOM 755 C CA . GLN A 1 90 ? -25.515 16.119 38.018 1.00 54.91 90 GLN A CA 1
ATOM 756 C C . GLN A 1 90 ? -25.932 17.545 37.638 1.00 54.91 90 GLN A C 1
ATOM 758 O O . GLN A 1 90 ? -26.875 17.612 36.871 1.00 54.91 90 GLN A O 1
ATOM 763 N N . ASN A 1 91 ? -25.231 18.644 37.965 1.00 53.88 91 ASN A N 1
ATOM 764 C CA . ASN A 1 91 ? -25.654 19.993 37.506 1.00 53.88 91 ASN A CA 1
ATOM 765 C C . ASN A 1 91 ? -24.505 21.019 37.325 1.00 53.88 91 ASN A C 1
ATOM 767 O O . ASN A 1 91 ? -24.573 22.132 37.834 1.00 53.88 91 ASN A O 1
ATOM 771 N N . GLN A 1 92 ? -23.427 20.685 36.604 1.00 68.44 92 GLN A N 1
ATOM 772 C CA . GLN A 1 92 ? -22.398 21.693 36.274 1.00 68.44 92 GLN A CA 1
ATOM 773 C C . GLN A 1 92 ? -22.879 22.615 35.147 1.00 68.44 92 GLN A C 1
ATOM 775 O O . GLN A 1 92 ? -23.292 22.133 34.087 1.00 68.44 92 GLN A O 1
ATOM 780 N N . THR A 1 93 ? -22.824 23.932 35.364 1.00 79.31 93 THR A N 1
ATOM 781 C CA . THR A 1 93 ? -23.277 24.921 34.377 1.00 79.31 93 THR A CA 1
ATOM 782 C C . THR A 1 93 ? -22.231 25.147 33.277 1.00 79.31 93 THR A C 1
ATOM 784 O O . THR A 1 93 ? -21.060 24.782 33.407 1.00 79.31 93 THR A O 1
ATOM 787 N N . ILE A 1 94 ? -22.632 25.780 32.165 1.00 74.75 94 ILE A N 1
ATOM 788 C CA . ILE A 1 94 ? -21.719 26.122 31.054 1.00 74.75 94 ILE A CA 1
ATOM 789 C C . ILE A 1 94 ? -20.542 26.984 31.544 1.00 74.75 94 ILE A C 1
ATOM 791 O O . ILE A 1 94 ? -19.424 26.832 31.050 1.00 74.75 94 ILE A O 1
ATOM 795 N N . ALA A 1 95 ? -20.783 27.882 32.506 1.00 79.50 95 ALA A N 1
ATOM 796 C CA . ALA A 1 95 ? -19.759 28.765 33.058 1.00 79.50 95 ALA A CA 1
ATOM 797 C C . ALA A 1 95 ? -18.683 27.977 33.820 1.00 79.50 95 ALA A C 1
ATOM 799 O O . ALA A 1 95 ? -17.494 28.215 33.608 1.00 79.50 95 ALA A O 1
ATOM 800 N N . ASP A 1 96 ? -19.092 26.981 34.608 1.00 80.44 96 ASP A N 1
ATOM 801 C CA . ASP A 1 96 ? -18.176 26.122 35.365 1.00 80.44 96 ASP A CA 1
ATOM 802 C C . ASP A 1 96 ? -17.303 25.278 34.433 1.00 80.44 96 ASP A C 1
ATOM 804 O O . ASP A 1 96 ? -16.097 25.136 34.641 1.00 80.44 96 ASP A O 1
ATOM 808 N N . LEU A 1 97 ? -17.898 24.762 33.352 1.00 79.81 97 LEU A N 1
ATOM 809 C CA . LEU A 1 97 ? -17.173 23.984 32.350 1.00 79.81 97 LEU A CA 1
ATOM 810 C C . LEU A 1 97 ? -16.145 24.850 31.613 1.00 79.81 97 LEU A C 1
ATOM 812 O O . LEU A 1 97 ? -15.007 24.418 31.445 1.00 79.81 97 LEU A O 1
ATOM 816 N N . ARG A 1 98 ? -16.484 26.098 31.262 1.00 76.69 98 ARG A N 1
ATOM 817 C CA . ARG A 1 98 ? -15.520 27.043 30.669 1.00 76.69 98 ARG A CA 1
ATOM 818 C C . ARG A 1 98 ? -14.395 27.408 31.636 1.00 76.69 98 ARG A C 1
ATOM 820 O O . ARG A 1 98 ? -13.238 27.387 31.226 1.00 76.69 98 ARG A O 1
ATOM 827 N N . ALA A 1 99 ? -14.714 27.692 32.899 1.00 80.94 99 ALA A N 1
ATOM 828 C CA . ALA A 1 99 ? -13.716 28.004 33.923 1.00 80.94 99 ALA A CA 1
ATOM 829 C C . ALA A 1 99 ? -12.749 26.832 34.164 1.00 80.94 99 ALA A C 1
ATOM 831 O O . ALA A 1 99 ? -11.557 27.039 34.375 1.00 80.94 99 ALA A O 1
ATOM 832 N N . ALA A 1 100 ? -13.245 25.596 34.064 1.00 80.44 100 ALA A N 1
ATOM 833 C CA . ALA A 1 100 ? -12.439 24.384 34.167 1.00 80.44 100 ALA A CA 1
ATOM 834 C C . ALA A 1 100 ? -11.683 24.020 32.873 1.00 80.44 100 ALA A C 1
ATOM 836 O O . ALA A 1 100 ? -10.993 23.000 32.849 1.00 80.44 100 ALA A O 1
ATOM 837 N N . GLY A 1 101 ? -11.833 24.797 31.794 1.00 78.81 101 GLY A N 1
ATOM 838 C CA . GLY A 1 101 ? -11.254 24.475 30.490 1.00 78.81 101 GLY A CA 1
ATOM 839 C C . GLY A 1 101 ? -11.812 23.177 29.908 1.00 78.81 101 GLY A C 1
ATOM 840 O O . GLY A 1 101 ? -11.071 22.419 29.293 1.00 78.81 101 GLY A O 1
ATOM 841 N N . LYS A 1 102 ? -13.094 22.884 30.141 1.00 83.38 102 LYS A N 1
ATOM 842 C CA . LYS A 1 102 ? -13.780 21.662 29.713 1.00 83.38 102 LYS A CA 1
ATOM 843 C C . LYS A 1 102 ? -14.831 21.942 28.645 1.00 83.38 102 LYS A C 1
ATOM 845 O O . LYS A 1 102 ? -15.515 22.964 28.645 1.00 83.38 102 LYS A O 1
ATOM 850 N N . CYS A 1 103 ? -14.985 20.993 27.732 1.00 80.69 103 CYS A N 1
ATOM 851 C CA . CYS A 1 103 ? -15.978 21.022 26.677 1.00 80.69 103 CYS A CA 1
ATOM 852 C C . CYS A 1 103 ? -17.382 20.879 27.268 1.00 80.69 103 CYS A C 1
ATOM 854 O O . CYS A 1 103 ? -17.635 19.991 28.081 1.00 80.69 103 CYS A O 1
ATOM 856 N N . PHE A 1 104 ? -18.322 21.703 26.805 1.00 79.94 104 PHE A N 1
ATOM 857 C CA . PHE A 1 104 ? -19.707 21.638 27.267 1.00 79.94 104 PHE A CA 1
ATOM 858 C C . PHE A 1 104 ? -20.382 20.286 26.970 1.00 79.94 104 PHE A C 1
ATOM 860 O O . PHE A 1 104 ? -21.160 19.791 27.780 1.00 79.94 104 PHE A O 1
ATOM 867 N N . LYS A 1 105 ? -20.059 19.671 25.823 1.00 74.62 105 LYS A N 1
ATOM 868 C CA . LYS A 1 105 ? -20.723 18.454 25.329 1.00 74.62 105 LYS A CA 1
ATOM 869 C C . LYS A 1 105 ? -20.155 17.177 25.954 1.00 74.62 105 LYS A C 1
ATOM 871 O O . LYS A 1 105 ? -20.921 16.352 26.434 1.00 74.62 105 LYS A O 1
ATOM 876 N N . CYS A 1 106 ? -18.829 17.017 25.966 1.00 80.00 106 CYS A N 1
ATOM 87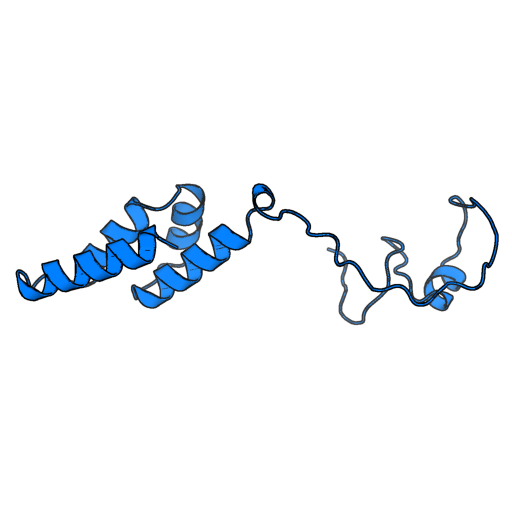7 C CA . CYS A 1 106 ? -18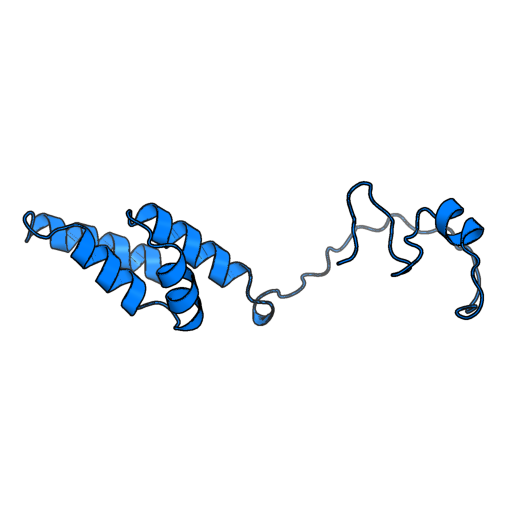.176 15.793 26.455 1.00 80.00 106 CYS A CA 1
ATOM 878 C C . CYS A 1 106 ? -17.554 15.919 27.853 1.00 80.00 106 CYS A C 1
ATOM 880 O O . CYS A 1 106 ? -17.150 14.911 28.422 1.00 80.00 106 CYS A O 1
ATOM 882 N N . ARG A 1 107 ? -17.492 17.128 28.433 1.00 79.69 107 ARG A N 1
ATOM 883 C CA . ARG A 1 107 ? -16.869 17.416 29.743 1.00 79.69 107 ARG A CA 1
ATOM 884 C C . ARG A 1 107 ? -15.367 17.074 29.830 1.00 79.69 107 ARG A C 1
ATOM 886 O O . ARG A 1 107 ? -14.805 17.079 30.926 1.00 79.69 107 ARG A O 1
ATOM 893 N N . GLU A 1 108 ? -14.710 16.838 28.694 1.00 78.31 108 GLU A N 1
ATOM 894 C CA . GLU A 1 108 ? -13.256 16.642 28.563 1.00 78.31 108 GLU A CA 1
ATOM 895 C C . GLU A 1 108 ? -12.516 17.973 28.382 1.00 78.31 108 GLU A C 1
ATOM 897 O O . GLU A 1 108 ? -13.146 18.983 28.076 1.00 78.31 108 GLU A O 1
ATOM 902 N N . THR A 1 109 ? -11.190 17.993 28.551 1.00 79.31 109 THR A N 1
ATOM 903 C CA . THR A 1 109 ? -10.362 19.197 28.365 1.00 79.31 109 THR A CA 1
ATOM 904 C C . THR A 1 109 ? -10.568 19.790 26.970 1.00 79.31 109 THR A C 1
ATOM 906 O O . THR A 1 109 ? -10.314 19.145 25.956 1.00 79.31 109 THR A O 1
ATOM 909 N N . TRP A 1 110 ? -11.050 21.028 26.919 1.00 76.94 110 TRP A N 1
ATOM 910 C CA . TRP A 1 110 ? -11.334 21.748 25.690 1.00 76.94 110 TRP A CA 1
ATOM 911 C C . TRP A 1 110 ? -10.036 22.259 25.068 1.00 76.94 110 TRP A C 1
ATOM 913 O O . TRP A 1 110 ? -9.281 22.997 25.701 1.00 76.94 110 TRP A O 1
ATOM 923 N N . VAL A 1 111 ? -9.800 21.889 23.811 1.00 73.25 111 VAL A N 1
ATOM 924 C CA . VAL A 1 111 ? -8.693 22.400 22.999 1.00 73.25 111 VAL A CA 1
ATOM 925 C C . VAL A 1 111 ? -9.250 23.169 21.792 1.00 73.25 111 VAL A C 1
ATOM 927 O O . VAL A 1 111 ? -10.235 22.725 21.191 1.00 73.25 111 VAL A O 1
ATOM 930 N N . PRO A 1 112 ? -8.659 24.315 21.407 1.00 60.59 112 PRO A N 1
ATOM 931 C CA . PRO A 1 112 ? -9.082 25.047 20.216 1.00 60.59 112 PRO A CA 1
ATOM 932 C C . PRO A 1 112 ? -8.953 24.159 18.968 1.00 60.59 112 PRO A C 1
ATOM 934 O O . PRO A 1 112 ? -7.869 23.667 18.670 1.00 60.59 112 PRO A O 1
ATOM 937 N N . GLY A 1 113 ? -10.064 23.929 18.261 1.00 63.41 113 GLY A N 1
ATOM 938 C CA . GLY A 1 113 ? -10.138 23.038 17.091 1.00 63.41 113 GLY A CA 1
ATOM 939 C C . GLY A 1 113 ? -10.931 21.743 17.310 1.00 63.41 113 GLY A C 1
ATOM 940 O O . GLY A 1 113 ? -11.241 21.054 16.343 1.00 63.41 113 GLY A O 1
ATOM 941 N N . TYR A 1 114 ? -11.328 21.430 18.549 1.00 59.62 114 TYR A N 1
ATOM 942 C CA . TYR A 1 114 ? -12.238 20.316 18.840 1.00 59.62 114 TYR A CA 1
ATOM 943 C C . TYR A 1 114 ? -13.684 20.693 18.464 1.00 59.62 114 TYR A C 1
ATOM 945 O O . TYR A 1 114 ? -14.449 21.215 19.278 1.00 59.62 114 TYR A O 1
ATOM 953 N N . GLN A 1 115 ? -14.074 20.457 17.211 1.00 53.62 115 GLN A N 1
ATOM 954 C CA . GLN A 1 115 ? -15.484 20.390 16.822 1.00 53.62 115 GLN A CA 1
ATOM 955 C C . GLN A 1 115 ? -15.932 18.936 16.970 1.00 53.62 115 GLN A C 1
ATOM 957 O O . GLN A 1 115 ? -15.595 18.094 16.148 1.00 53.62 115 GLN A O 1
ATOM 962 N N . GLY A 1 116 ? -16.635 18.638 18.068 1.00 56.97 116 GLY A N 1
ATOM 963 C CA . GLY A 1 116 ? -17.159 17.305 18.383 1.00 56.97 116 GLY A CA 1
ATOM 964 C C . GLY A 1 116 ? -18.302 16.876 17.460 1.00 56.97 116 GLY A C 1
ATOM 965 O O . GLY A 1 116 ? -19.469 16.879 17.889 1.00 56.97 116 GLY A O 1
ATOM 966 N N . LEU A 1 117 ? -17.932 16.543 16.222 1.00 41.59 117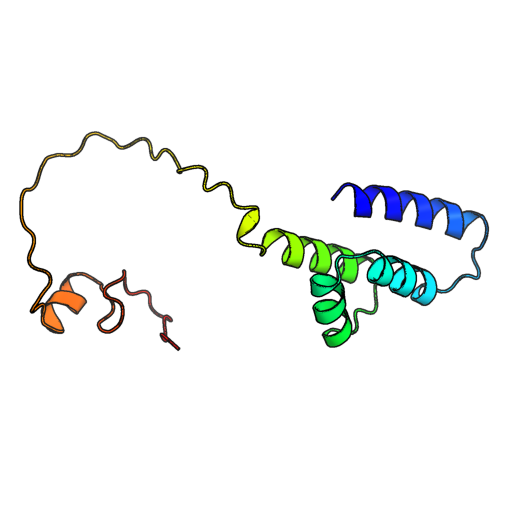 LEU A N 1
ATOM 967 C CA . LEU A 1 117 ? -18.681 15.687 15.306 1.00 41.59 117 LEU A CA 1
ATOM 968 C C . LEU A 1 117 ? -18.390 14.223 15.635 1.00 41.59 117 LEU A C 1
ATOM 970 O O . LEU A 1 117 ? -17.197 13.849 15.632 1.00 41.59 117 LEU A O 1
#

Foldseek 3Di:
DVVLVVLVVVVVVCCVVPVVDDQVVSVVVVLVPADPVLNVVCVVVVDPHPVVSVVSSVVVVVPDPVPPPVPPPPPVDDDDDDDDDDDDPPDDDPVNLVVVCADPPPRHRHDPPPPPD

pLDDT: mean 75.42, std 17.45, range [34.72, 94.69]

Organism: NCBI:txid1504633

Sequence (117 aa):
MEYVDRFEEMVSLVRRHNPSLHDCYYISSFISNLKDYIQYHLQCYRPIALSQNYCYAKRLEQAMPNNRKITPFSAVTKPQKPKNKERETQNQTIADLRAAGKCFKCRETWVPGYQGL

Radius of gyration: 24.65 Å; chains: 1; bounding box: 43×42×66 Å

Secondary structure (DSSP, 8-state):
-HHHHHHHHHHHHHHHH-TT--HHHHHHHHHHTS-HHHHHHHHHH---SHHHHHHHHHHHHHT-GGG----------PPPPP-------S---HHHHHHTTB-TTT-SBP-TT----